Protein AF-A0A973HBS6-F1 (afdb_monomer)

Mean predicted aligned error: 11.99 Å

Radius of gyration: 22.11 Å; Cα contacts (8 Å, |Δi|>4): 54; chains: 1; bounding box: 28×55×65 Å

Solvent-accessible surface area (backbone atoms only — not comparable to full-atom values): 6531 Å² total; per-residue (Å²): 136,88,82,82,82,82,84,69,74,82,74,96,74,64,79,62,59,56,54,50,52,50,49,51,52,52,53,50,52,55,36,52,67,74,42,53,70,68,42,40,51,52,48,43,43,46,71,76,65,66,39,54,57,63,57,51,10,61,76,68,75,52,50,50,68,56,44,53,54,41,49,53,52,40,54,54,48,43,52,73,66,40,55,62,58,61,64,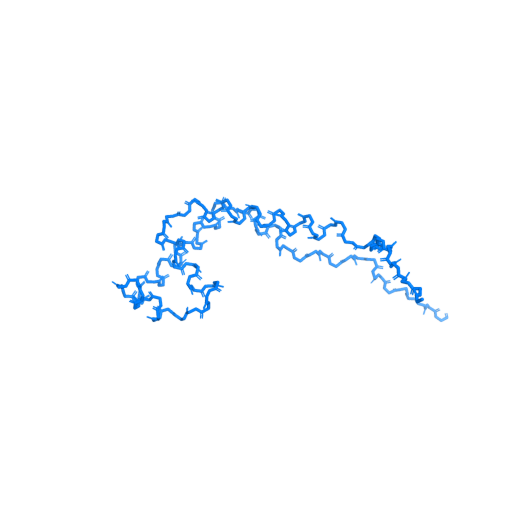73,66,48,75,76,71,74,71,82,78,76,64,80,80,79,80,75,132

Nearest PDB structures (foldseek):
  3hug-assembly6_A  TM=8.948E-01  e=6.875E-05  Mycobacterium tuberculosis H37Rv
  3hug-assembly4_M  TM=9.251E-01  e=1.714E-04  Mycobacterium tuberculosis H37Rv
  8z6g-assembly3_F  TM=7.702E-01  e=3.033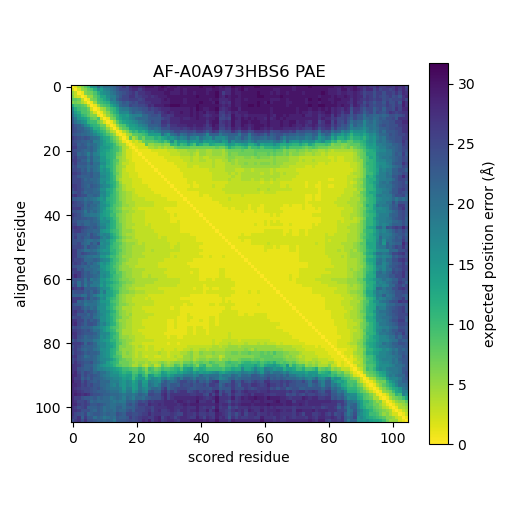E-04  Pseudomonas aeruginosa
  6in7-assembly1_B  TM=7.998E-01  e=8.971E-04  Pseudomonas aeruginosa PAO1
  8z6g-assembly1_B  TM=7.495E-01  e=8.473E-04  Pseudomonas aeruginosa

Structure (mmCIF, N/CA/C/O backbone):
data_AF-A0A973HBS6-F1
#
_entry.id   AF-A0A973HBS6-F1
#
loop_
_atom_site.group_PDB
_atom_site.id
_atom_site.type_symbol
_atom_site.label_atom_id
_atom_site.label_alt_id
_atom_site.label_comp_id
_atom_site.label_asym_id
_atom_site.label_entity_id
_atom_site.label_seq_id
_atom_site.pdbx_PDB_ins_code
_atom_site.Cartn_x
_atom_site.Cartn_y
_atom_site.Cartn_z
_atom_site.occupancy
_atom_site.B_iso_or_equiv
_atom_site.auth_seq_id
_atom_site.auth_comp_id
_atom_site.auth_asym_id
_atom_site.auth_atom_id
_atom_site.pdbx_PDB_model_num
ATOM 1 N N . ARG A 1 1 ? -10.192 -32.879 -44.224 1.00 55.62 1 ARG A N 1
ATOM 2 C CA . ARG A 1 1 ? -10.337 -31.588 -43.507 1.00 55.62 1 ARG A CA 1
ATOM 3 C C . ARG A 1 1 ? -8.916 -31.143 -43.174 1.00 55.62 1 ARG A C 1
ATOM 5 O O . ARG A 1 1 ? -8.254 -31.870 -42.454 1.00 55.62 1 ARG A O 1
ATOM 12 N N . ARG A 1 2 ? -8.388 -30.109 -43.840 1.00 49.38 2 ARG A N 1
ATOM 13 C CA . ARG A 1 2 ? -6.997 -29.646 -43.680 1.00 49.38 2 ARG A CA 1
ATOM 14 C C . ARG A 1 2 ? -6.949 -28.714 -42.472 1.00 49.38 2 ARG A C 1
ATOM 16 O O . ARG A 1 2 ? -7.610 -27.682 -42.493 1.00 49.38 2 ARG A O 1
ATOM 23 N N . GLU A 1 3 ? -6.223 -29.105 -41.439 1.00 49.22 3 GLU A N 1
ATOM 24 C CA . GLU A 1 3 ? -5.876 -28.227 -40.326 1.00 49.22 3 GLU A CA 1
ATOM 25 C C . GLU A 1 3 ? -4.740 -27.317 -40.800 1.00 49.22 3 GLU A C 1
ATOM 27 O O . GLU A 1 3 ? -3.694 -27.795 -41.239 1.00 49.22 3 GLU A O 1
ATOM 32 N N . LEU A 1 4 ? -4.970 -26.005 -40.793 1.00 50.56 4 LEU A N 1
ATOM 33 C CA . LEU A 1 4 ? -3.917 -25.016 -40.988 1.00 50.56 4 LEU A CA 1
ATOM 34 C C . LEU A 1 4 ? -3.366 -24.687 -39.601 1.00 50.56 4 LEU A C 1
ATOM 36 O O . LEU A 1 4 ? -3.945 -23.894 -38.865 1.00 50.56 4 LEU A O 1
ATOM 40 N N . SER A 1 5 ? -2.275 -25.355 -39.234 1.00 51.19 5 SER A N 1
ATOM 41 C CA . SER A 1 5 ? -1.442 -24.938 -38.110 1.00 51.19 5 SER A CA 1
ATOM 42 C C . SER A 1 5 ? -0.727 -23.653 -38.522 1.00 51.19 5 SER A C 1
ATOM 44 O O . SER A 1 5 ? 0.162 -23.680 -39.372 1.00 51.19 5 SER A O 1
ATOM 46 N N . VAL A 1 6 ? -1.157 -22.517 -37.974 1.00 54.06 6 VAL A N 1
ATOM 47 C CA . VAL A 1 6 ? -0.427 -21.253 -38.108 1.00 54.06 6 VAL A CA 1
ATOM 48 C C . VAL A 1 6 ? 0.638 -21.242 -37.017 1.00 54.06 6 VAL A C 1
ATOM 50 O O . VAL A 1 6 ? 0.406 -20.787 -35.902 1.00 54.06 6 VAL A O 1
ATOM 53 N N . ALA A 1 7 ? 1.796 -21.815 -37.332 1.00 60.34 7 ALA A N 1
ATOM 54 C CA . ALA A 1 7 ? 3.037 -21.553 -36.618 1.00 60.34 7 ALA A CA 1
ATOM 55 C C . ALA A 1 7 ? 3.718 -20.356 -37.288 1.00 60.34 7 ALA A C 1
ATOM 57 O O . ALA A 1 7 ? 4.742 -20.504 -37.948 1.00 60.34 7 ALA A O 1
ATOM 58 N N . GLU A 1 8 ? 3.108 -19.180 -37.167 1.00 49.47 8 GLU A N 1
ATOM 59 C CA . GLU A 1 8 ? 3.826 -17.934 -37.408 1.00 49.47 8 GLU A CA 1
ATOM 60 C C . GLU A 1 8 ? 4.273 -17.434 -36.031 1.00 49.47 8 GLU A C 1
ATOM 62 O O . GLU A 1 8 ? 3.423 -17.045 -35.220 1.00 49.47 8 GLU A O 1
ATOM 67 N N . PRO A 1 9 ? 5.569 -17.545 -35.680 1.00 58.47 9 PRO A N 1
ATOM 68 C CA . PRO A 1 9 ? 6.064 -16.861 -34.499 1.00 58.47 9 PRO A CA 1
ATOM 69 C C . PRO A 1 9 ? 5.811 -15.362 -34.712 1.00 58.47 9 PRO A C 1
ATOM 71 O O . PRO A 1 9 ? 5.997 -14.887 -35.834 1.00 58.47 9 PRO A O 1
ATOM 74 N N . PRO A 1 10 ? 5.345 -14.624 -33.689 1.00 61.91 10 PRO A N 1
ATOM 75 C CA . PRO A 1 10 ? 5.097 -13.198 -33.837 1.00 61.91 10 PRO A CA 1
ATOM 76 C C . PRO A 1 10 ? 6.370 -12.533 -34.363 1.00 61.91 10 PRO A C 1
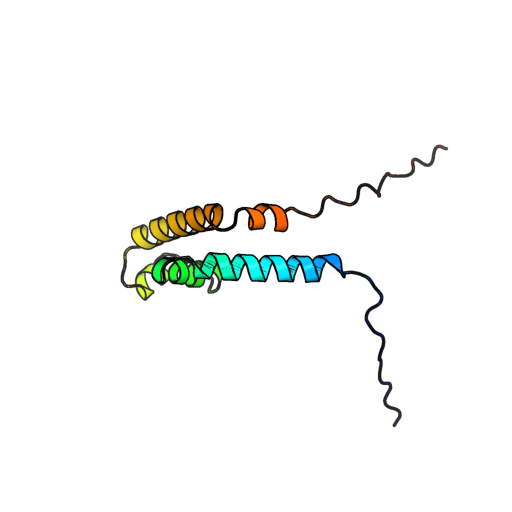ATOM 78 O O . PRO A 1 10 ? 7.422 -12.628 -33.732 1.00 61.91 10 PRO A O 1
ATOM 81 N N . GLU A 1 11 ? 6.270 -11.923 -35.545 1.00 51.12 11 GLU A N 1
ATOM 82 C CA . GLU A 1 11 ? 7.361 -11.171 -36.157 1.00 51.12 11 GLU A CA 1
ATOM 83 C C . GLU A 1 11 ? 7.869 -10.125 -35.160 1.00 51.12 11 GLU A C 1
ATOM 85 O O . GLU A 1 11 ? 7.069 -9.432 -34.524 1.00 51.12 11 GLU A O 1
ATOM 90 N N . ASP A 1 12 ? 9.194 -10.042 -35.024 1.00 53.75 12 ASP A N 1
ATOM 91 C CA . ASP A 1 12 ? 9.936 -9.248 -34.043 1.00 53.75 12 ASP A CA 1
ATOM 92 C C . ASP A 1 12 ? 9.482 -7.780 -33.956 1.00 53.75 12 ASP A C 1
ATOM 94 O O . ASP A 1 12 ? 10.074 -6.853 -34.512 1.00 53.75 12 ASP A O 1
ATOM 98 N N . ARG A 1 13 ? 8.451 -7.544 -33.152 1.00 51.19 13 ARG A N 1
ATOM 99 C CA . ARG A 1 13 ? 8.182 -6.281 -32.479 1.00 51.19 13 ARG A CA 1
ATOM 100 C C . A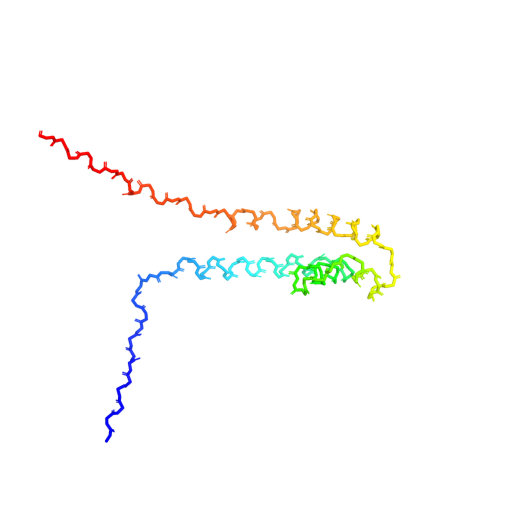RG A 1 13 ? 7.939 -6.651 -31.022 1.00 51.19 13 ARG A C 1
ATOM 102 O O . ARG A 1 13 ? 6.987 -7.376 -30.755 1.00 51.19 13 ARG A O 1
ATOM 109 N N . THR A 1 14 ? 8.749 -6.125 -30.093 1.00 50.19 14 THR A N 1
ATOM 110 C CA . THR A 1 14 ? 8.554 -6.152 -28.614 1.00 50.19 14 THR A CA 1
ATOM 111 C C . THR A 1 14 ? 9.442 -7.099 -27.770 1.00 50.19 14 THR A C 1
ATOM 113 O O . THR A 1 14 ? 8.998 -7.632 -26.760 1.00 50.19 14 THR A O 1
ATOM 116 N N . GLY A 1 15 ? 10.737 -7.258 -28.074 1.00 50.75 15 GLY A N 1
ATOM 117 C CA . GLY A 1 15 ? 11.682 -7.858 -27.105 1.00 50.75 15 GLY A CA 1
ATOM 118 C C . GLY A 1 15 ? 11.976 -6.967 -25.878 1.00 50.75 15 GLY A C 1
ATOM 119 O O . GLY A 1 15 ? 12.324 -7.461 -24.807 1.00 50.75 15 GLY A O 1
ATOM 120 N N . GLY A 1 16 ? 11.814 -5.644 -26.017 1.00 55.25 16 GLY A N 1
ATOM 121 C CA . GLY A 1 16 ? 12.099 -4.664 -24.961 1.00 55.25 16 GLY A CA 1
ATOM 122 C C . GLY A 1 16 ? 11.006 -4.543 -23.894 1.00 55.25 16 GLY A C 1
ATOM 123 O O . GLY A 1 16 ? 11.321 -4.570 -22.704 1.00 55.25 16 GLY A O 1
ATOM 124 N N . ASP A 1 17 ? 9.730 -4.447 -24.292 1.00 63.41 17 ASP A N 1
ATOM 125 C CA . ASP A 1 17 ? 8.665 -4.141 -23.323 1.00 63.41 17 ASP A CA 1
ATOM 126 C C . ASP A 1 17 ? 8.313 -5.335 -22.430 1.00 63.41 17 ASP A C 1
ATOM 128 O O . ASP A 1 17 ? 8.051 -5.132 -21.247 1.00 63.41 17 ASP A O 1
ATOM 132 N N . ASP A 1 18 ? 8.350 -6.580 -22.925 1.00 67.94 18 ASP A N 1
ATOM 133 C CA . ASP A 1 18 ? 8.053 -7.739 -22.064 1.00 67.94 18 ASP A CA 1
ATOM 134 C C . ASP A 1 18 ? 9.187 -8.013 -21.064 1.00 67.94 18 ASP A C 1
ATOM 136 O O . ASP A 1 18 ? 8.936 -8.284 -19.886 1.00 67.94 18 ASP A O 1
ATOM 140 N N . SER A 1 19 ? 10.445 -7.831 -21.485 1.00 75.50 19 SER A N 1
ATOM 141 C CA . SER A 1 19 ? 11.597 -7.905 -20.579 1.00 75.50 19 SER A CA 1
ATOM 142 C C . SER A 1 19 ? 11.534 -6.813 -19.507 1.00 75.50 19 SER A C 1
ATOM 144 O O . SER A 1 19 ? 11.722 -7.100 -18.324 1.00 75.50 19 SER A O 1
ATOM 146 N N . SER A 1 20 ? 11.206 -5.575 -19.892 1.00 79.75 20 SER A N 1
ATOM 147 C CA . SER A 1 20 ? 11.035 -4.465 -18.948 1.00 79.75 20 SER A CA 1
ATOM 148 C C . SER A 1 20 ? 9.860 -4.706 -17.993 1.00 79.75 20 SER A C 1
ATOM 150 O O . SER A 1 20 ? 9.988 -4.535 -16.779 1.00 79.75 20 SER A O 1
ATOM 152 N N . ALA A 1 21 ? 8.728 -5.208 -18.493 1.00 81.56 21 ALA A N 1
ATOM 153 C CA . ALA A 1 21 ? 7.580 -5.550 -17.663 1.00 81.56 21 ALA A CA 1
ATOM 154 C C . ALA A 1 21 ? 7.891 -6.698 -16.685 1.00 81.56 21 ALA A C 1
ATOM 156 O O . ALA A 1 21 ? 7.433 -6.681 -15.537 1.00 81.56 21 ALA A O 1
ATOM 157 N N . ALA A 1 22 ? 8.674 -7.696 -17.101 1.00 86.94 22 ALA A N 1
ATOM 158 C CA . ALA A 1 22 ? 9.140 -8.770 -16.229 1.00 86.94 22 ALA A CA 1
ATOM 159 C C . ALA A 1 22 ? 10.072 -8.250 -15.124 1.00 86.94 22 ALA A C 1
ATOM 161 O O . ALA A 1 22 ? 9.905 -8.631 -13.961 1.00 86.94 22 ALA A O 1
ATOM 162 N N . GLU A 1 23 ? 10.986 -7.340 -15.461 1.00 88.06 23 GLU A N 1
ATOM 163 C CA . GLU A 1 23 ? 11.879 -6.677 -14.510 1.00 88.06 23 GLU A CA 1
ATOM 164 C C . GLU A 1 23 ? 11.091 -5.860 -13.476 1.00 88.06 23 GLU A C 1
ATOM 166 O O . GLU A 1 23 ? 11.262 -6.060 -12.270 1.00 88.06 23 GLU A O 1
ATOM 171 N N . VAL A 1 24 ? 10.129 -5.041 -13.921 1.00 89.06 24 VAL A N 1
ATOM 172 C CA . VAL A 1 24 ? 9.219 -4.292 -13.036 1.00 89.06 24 VAL A CA 1
ATOM 173 C C . VAL A 1 24 ? 8.492 -5.231 -12.073 1.00 89.06 24 VAL A C 1
ATOM 175 O O . VAL A 1 24 ? 8.446 -4.973 -10.867 1.00 89.06 24 VAL A O 1
ATOM 178 N N . ARG A 1 25 ? 7.939 -6.348 -12.570 1.00 90.06 25 ARG A N 1
ATOM 179 C CA . ARG A 1 25 ? 7.242 -7.336 -11.728 1.00 90.06 25 ARG A CA 1
ATOM 180 C C . ARG A 1 25 ? 8.171 -7.953 -10.684 1.00 90.06 25 ARG A C 1
ATOM 182 O O . ARG A 1 25 ? 7.748 -8.133 -9.539 1.00 90.06 25 ARG A O 1
ATOM 189 N N . LEU A 1 26 ? 9.406 -8.289 -11.057 1.00 92.38 26 LEU A N 1
ATOM 190 C CA . LEU A 1 26 ? 10.388 -8.890 -10.154 1.00 92.38 26 LEU A CA 1
ATOM 191 C C . LEU A 1 26 ? 10.772 -7.921 -9.031 1.00 92.38 26 LEU A C 1
ATOM 193 O O . LEU A 1 26 ? 10.674 -8.274 -7.852 1.00 92.38 26 LEU A O 1
ATOM 197 N N . VAL A 1 27 ? 11.122 -6.685 -9.391 1.00 93.06 27 VAL A N 1
ATOM 198 C CA . VAL A 1 27 ? 11.465 -5.625 -8.439 1.00 93.06 27 VAL A CA 1
ATOM 199 C C . VAL A 1 27 ? 10.291 -5.334 -7.502 1.00 93.06 27 VAL A C 1
ATOM 201 O O . VAL A 1 27 ? 10.453 -5.331 -6.280 1.00 93.06 27 VAL A O 1
ATOM 204 N N . MET A 1 28 ? 9.084 -5.154 -8.047 1.00 92.19 28 MET A N 1
ATOM 205 C CA . MET A 1 28 ? 7.886 -4.856 -7.258 1.00 92.19 28 MET A CA 1
ATOM 206 C C . MET A 1 28 ? 7.578 -5.971 -6.250 1.00 92.19 28 MET A C 1
ATOM 208 O O . MET A 1 28 ? 7.307 -5.693 -5.078 1.00 92.19 28 MET A O 1
ATOM 212 N N . ARG A 1 29 ? 7.672 -7.244 -6.663 1.00 93.69 29 ARG A N 1
ATOM 213 C CA . ARG A 1 29 ? 7.498 -8.393 -5.756 1.00 93.69 29 ARG A CA 1
ATOM 214 C C . ARG A 1 29 ? 8.545 -8.398 -4.642 1.00 93.69 29 ARG A C 1
ATOM 216 O O . ARG A 1 29 ? 8.179 -8.580 -3.479 1.00 93.69 29 ARG A O 1
ATOM 223 N N . GLY A 1 30 ? 9.813 -8.145 -4.969 1.00 95.38 30 GLY A N 1
ATOM 224 C CA . GLY A 1 30 ? 10.892 -8.032 -3.984 1.00 95.38 30 GLY A CA 1
ATOM 225 C C . GLY A 1 30 ? 10.660 -6.900 -2.976 1.00 95.38 30 GLY A C 1
ATOM 226 O O . GLY A 1 30 ? 10.806 -7.093 -1.767 1.00 95.38 30 GLY A O 1
ATOM 227 N N . ALA A 1 31 ? 10.216 -5.733 -3.445 1.00 95.50 31 ALA A N 1
ATOM 228 C CA . ALA A 1 31 ? 9.914 -4.582 -2.598 1.00 95.50 31 ALA A CA 1
ATOM 229 C C . ALA A 1 31 ? 8.730 -4.849 -1.652 1.00 95.50 31 ALA A C 1
ATOM 231 O O . ALA A 1 31 ? 8.822 -4.604 -0.445 1.00 95.50 31 ALA A O 1
ATOM 232 N N . LEU A 1 32 ? 7.634 -5.416 -2.171 1.00 95.38 32 LEU A N 1
ATOM 233 C CA . LEU A 1 32 ? 6.461 -5.790 -1.376 1.00 95.38 32 LEU A CA 1
ATOM 234 C C . LEU A 1 32 ? 6.794 -6.852 -0.319 1.00 95.38 32 LEU A C 1
ATOM 236 O O . LEU A 1 32 ? 6.258 -6.799 0.794 1.00 95.38 32 LEU A O 1
ATOM 240 N N . ALA A 1 33 ? 7.689 -7.799 -0.620 1.00 95.88 33 ALA A N 1
ATOM 241 C CA . ALA A 1 33 ? 8.131 -8.823 0.329 1.00 95.88 33 ALA A CA 1
ATOM 242 C C . ALA A 1 33 ? 8.837 -8.228 1.564 1.00 95.88 33 ALA A C 1
ATOM 244 O O . ALA A 1 33 ? 8.739 -8.786 2.655 1.00 95.88 33 ALA A O 1
ATOM 245 N N . ARG A 1 34 ? 9.466 -7.054 1.426 1.00 96.75 34 ARG A N 1
ATOM 246 C CA . ARG A 1 34 ? 10.184 -6.341 2.501 1.00 96.75 34 ARG A CA 1
ATOM 247 C C . ARG A 1 34 ? 9.291 -5.440 3.366 1.00 96.75 34 ARG A C 1
ATOM 249 O O . ARG A 1 34 ? 9.758 -4.890 4.369 1.00 96.75 34 ARG A O 1
ATOM 256 N N . LEU A 1 35 ? 8.023 -5.257 2.995 1.00 97.31 35 LEU A N 1
ATOM 257 C CA . LEU A 1 35 ? 7.028 -4.613 3.853 1.00 97.31 35 LEU A CA 1
ATOM 258 C C . LEU A 1 35 ? 6.569 -5.558 4.966 1.00 97.31 35 LEU A C 1
ATOM 260 O O . LEU A 1 35 ? 6.579 -6.780 4.806 1.00 97.31 35 LEU A O 1
ATOM 264 N N . THR A 1 36 ? 6.098 -4.996 6.080 1.00 97.56 36 THR A N 1
ATOM 265 C CA . THR A 1 36 ? 5.418 -5.813 7.095 1.00 97.56 36 THR A CA 1
ATOM 266 C C . THR A 1 36 ? 4.115 -6.381 6.528 1.00 97.56 36 THR A C 1
ATOM 268 O O . THR A 1 36 ? 3.529 -5.807 5.606 1.00 97.56 36 THR A O 1
ATOM 271 N N . ALA A 1 37 ? 3.619 -7.484 7.101 1.00 96.81 37 ALA A N 1
ATOM 272 C CA . ALA A 1 37 ? 2.367 -8.100 6.656 1.00 96.81 37 ALA A CA 1
ATOM 273 C C . ALA A 1 37 ? 1.218 -7.078 6.609 1.00 96.81 37 ALA A C 1
ATOM 275 O O . ALA A 1 37 ? 0.571 -6.930 5.580 1.00 96.81 37 ALA A O 1
ATOM 276 N N . ARG A 1 38 ? 1.051 -6.273 7.669 1.00 96.44 38 ARG A N 1
ATOM 277 C CA . ARG A 1 38 ? 0.007 -5.238 7.728 1.00 96.44 38 ARG A CA 1
ATOM 278 C C . ARG A 1 38 ? 0.160 -4.160 6.651 1.00 96.44 38 ARG A C 1
ATOM 280 O O . ARG A 1 38 ? -0.840 -3.749 6.073 1.00 96.44 38 ARG A O 1
ATOM 287 N N . GLN A 1 39 ? 1.381 -3.702 6.376 1.00 97.94 39 GLN A N 1
ATOM 288 C CA . GLN A 1 39 ? 1.635 -2.722 5.312 1.00 97.94 39 GLN A CA 1
ATOM 289 C C . GLN A 1 39 ? 1.246 -3.285 3.942 1.00 97.94 39 GLN A C 1
ATOM 291 O O . GLN A 1 39 ? 0.530 -2.633 3.185 1.00 97.94 39 GLN A O 1
ATOM 296 N N . ARG A 1 40 ? 1.662 -4.523 3.653 1.00 97.88 40 ARG A N 1
ATOM 297 C CA . ARG A 1 40 ? 1.331 -5.206 2.401 1.00 97.88 40 ARG A CA 1
ATOM 298 C C . ARG A 1 40 ? -0.171 -5.430 2.257 1.00 97.88 40 ARG A C 1
ATOM 300 O O . ARG A 1 40 ? -0.716 -5.098 1.214 1.00 97.88 40 ARG A O 1
ATOM 307 N N . THR A 1 41 ? -0.845 -5.928 3.295 1.00 98.12 41 THR A N 1
ATOM 308 C CA . THR A 1 41 ? -2.295 -6.169 3.273 1.00 98.12 41 THR A CA 1
ATOM 309 C C . THR A 1 41 ? -3.074 -4.893 2.967 1.00 98.12 41 THR A C 1
ATOM 311 O O . THR A 1 41 ? -3.963 -4.923 2.125 1.00 98.12 41 THR A O 1
ATOM 314 N N . VAL A 1 42 ? -2.719 -3.759 3.585 1.00 98.38 42 VAL A N 1
ATOM 315 C CA . VAL A 1 42 ? -3.374 -2.472 3.291 1.00 98.38 42 VAL A CA 1
ATOM 316 C C . VAL A 1 42 ? -3.213 -2.085 1.819 1.00 98.38 42 VAL A C 1
ATOM 318 O O . VAL A 1 42 ? -4.179 -1.631 1.211 1.00 98.38 42 VAL A O 1
ATOM 321 N N . LEU A 1 43 ? -2.027 -2.277 1.233 1.00 97.81 43 LEU A N 1
ATOM 322 C CA . LEU A 1 43 ? -1.798 -1.970 -0.181 1.00 97.81 43 LEU A CA 1
ATOM 323 C C . LEU A 1 43 ? -2.556 -2.916 -1.119 1.00 97.81 43 LEU A C 1
ATOM 325 O O . LEU A 1 43 ? -3.141 -2.444 -2.087 1.00 97.81 43 LEU A O 1
ATOM 329 N N . VAL A 1 44 ? -2.579 -4.219 -0.825 1.00 96.94 44 VAL A N 1
ATOM 330 C CA . VAL A 1 44 ? -3.333 -5.204 -1.618 1.00 96.94 44 VAL A CA 1
ATOM 331 C C . VAL A 1 44 ? -4.813 -4.838 -1.631 1.00 96.94 44 VAL A C 1
ATOM 333 O O . VAL A 1 44 ? -5.382 -4.618 -2.693 1.00 96.94 44 VAL A O 1
ATOM 336 N N . LEU A 1 45 ? -5.414 -4.647 -0.457 1.00 98.25 45 LEU A N 1
ATOM 337 C CA . LEU A 1 45 ? -6.833 -4.317 -0.373 1.00 98.25 45 LEU A CA 1
ATOM 338 C C . LEU A 1 45 ? -7.167 -2.974 -1.047 1.00 98.25 45 LEU A C 1
ATOM 340 O O . LEU A 1 45 ? -8.215 -2.854 -1.667 1.00 98.25 45 LEU A O 1
ATOM 344 N N . ARG A 1 46 ? -6.292 -1.959 -0.950 1.00 97.75 46 ARG A N 1
ATOM 345 C CA . ARG A 1 46 ? -6.548 -0.634 -1.547 1.00 97.75 46 ARG A CA 1
ATOM 346 C C . ARG A 1 46 ? -6.359 -0.571 -3.062 1.00 97.75 46 ARG A C 1
ATOM 348 O O . ARG A 1 46 ? -7.054 0.228 -3.677 1.00 97.75 46 ARG A O 1
ATOM 355 N N . TYR A 1 47 ? -5.385 -1.296 -3.615 1.00 95.62 47 TYR A N 1
ATOM 356 C CA . TYR A 1 47 ? -4.923 -1.098 -4.998 1.00 95.62 47 TYR A CA 1
ATOM 357 C C . TYR A 1 47 ? -5.036 -2.334 -5.893 1.00 95.62 47 TYR A C 1
ATOM 359 O O . TYR A 1 47 ? -5.011 -2.182 -7.105 1.00 95.62 47 TYR A O 1
ATOM 367 N N . PHE A 1 48 ? -5.092 -3.542 -5.328 1.00 94.00 48 PHE A N 1
ATOM 368 C CA . PHE A 1 48 ? -5.308 -4.770 -6.106 1.00 94.00 48 PHE A CA 1
ATOM 369 C C . PHE A 1 48 ? -6.778 -5.189 -6.079 1.00 94.00 48 PHE A C 1
ATOM 371 O O . PHE A 1 48 ? -7.281 -5.692 -7.072 1.00 94.00 48 PHE A O 1
ATOM 378 N N . GLU A 1 49 ? -7.452 -4.957 -4.952 1.00 97.31 49 GLU A N 1
ATOM 379 C CA . GLU A 1 49 ? -8.877 -5.266 -4.767 1.00 97.31 49 GLU A CA 1
ATOM 380 C C . GLU A 1 49 ? -9.779 -4.024 -4.899 1.00 97.31 49 GLU A C 1
ATOM 382 O O . GLU A 1 49 ? -10.982 -4.107 -4.668 1.00 97.31 49 GLU A O 1
ATOM 387 N N . ASP A 1 50 ? -9.196 -2.853 -5.185 1.00 97.94 50 ASP A N 1
ATOM 388 C CA . ASP A 1 50 ? -9.888 -1.563 -5.345 1.00 97.94 50 ASP A CA 1
ATOM 389 C C . ASP A 1 50 ? -10.855 -1.175 -4.202 1.00 97.94 50 ASP A C 1
ATOM 391 O O . ASP A 1 50 ? -11.769 -0.363 -4.372 1.00 97.94 50 ASP A O 1
ATOM 395 N N . LEU A 1 51 ? -10.640 -1.692 -2.987 1.00 98.62 51 LEU A N 1
ATOM 396 C CA . LEU A 1 51 ? -11.531 -1.428 -1.855 1.00 98.62 51 LEU A CA 1
ATOM 397 C C . LEU A 1 51 ? -11.300 -0.029 -1.283 1.00 98.62 51 LEU A C 1
ATOM 399 O O . LEU A 1 51 ? -10.147 0.340 -1.040 1.00 98.62 51 LEU A O 1
ATOM 403 N N . PRO A 1 52 ? -12.347 0.751 -0.960 1.00 98.31 52 PRO A N 1
ATOM 404 C CA . PRO A 1 52 ? -12.193 2.062 -0.339 1.00 98.31 52 PRO A CA 1
ATOM 405 C C . PRO A 1 52 ? -11.645 1.952 1.092 1.00 98.31 52 PRO A C 1
ATOM 407 O O . PRO A 1 52 ? -11.767 0.932 1.768 1.00 98.31 52 PRO A O 1
ATOM 410 N N . GLU A 1 53 ? -11.058 3.037 1.606 1.00 98.44 53 GLU A N 1
ATOM 411 C CA . GLU A 1 53 ? -10.387 3.039 2.919 1.00 98.44 53 GLU A CA 1
ATOM 412 C C . GLU A 1 53 ? -11.292 2.606 4.082 1.00 98.44 53 GLU A C 1
ATOM 414 O O . GLU A 1 53 ? -10.809 1.988 5.029 1.00 98.44 53 GLU A O 1
ATOM 419 N N . ALA A 1 54 ? -12.589 2.921 4.006 1.00 98.62 54 ALA A N 1
ATOM 420 C CA . ALA A 1 54 ? -13.581 2.529 5.003 1.00 98.62 54 ALA A CA 1
ATOM 421 C C . ALA A 1 54 ? -13.784 1.007 5.058 1.00 98.62 54 ALA A C 1
ATOM 423 O O . ALA A 1 54 ? -13.837 0.434 6.147 1.00 98.62 54 ALA A O 1
ATOM 424 N N . ASP A 1 55 ? -13.815 0.339 3.905 1.00 98.75 55 ASP A N 1
ATOM 425 C CA . ASP A 1 55 ? -13.936 -1.117 3.844 1.00 98.75 55 ASP A CA 1
ATOM 426 C C . ASP A 1 55 ? -12.663 -1.807 4.311 1.00 98.75 55 ASP A C 1
ATOM 428 O O . ASP A 1 55 ? -12.726 -2.760 5.086 1.00 98.75 55 ASP A O 1
ATOM 432 N N . VAL A 1 56 ? -11.498 -1.274 3.937 1.00 98.75 56 VAL A N 1
ATOM 433 C CA . VAL A 1 56 ? -10.214 -1.770 4.447 1.00 98.75 56 VAL A CA 1
ATOM 434 C C . VAL A 1 56 ? -10.141 -1.635 5.970 1.00 98.75 56 VAL A C 1
ATOM 436 O O . VAL A 1 56 ? -9.716 -2.565 6.654 1.00 98.75 56 VAL A O 1
ATOM 439 N N . ALA A 1 57 ? -10.587 -0.504 6.520 1.00 98.62 57 ALA A N 1
ATOM 440 C CA . ALA A 1 57 ? -10.628 -0.268 7.962 1.00 98.62 57 ALA A CA 1
ATOM 441 C C . ALA A 1 57 ? -11.532 -1.285 8.679 1.00 98.62 57 ALA A C 1
ATOM 443 O O . ALA A 1 57 ? -11.124 -1.868 9.685 1.00 98.62 57 ALA A O 1
ATOM 444 N N . ARG A 1 58 ? -12.715 -1.555 8.114 1.00 98.62 58 ARG A N 1
ATOM 445 C CA . ARG A 1 58 ? -13.662 -2.564 8.607 1.00 98.62 58 ARG A CA 1
ATOM 446 C C . ARG A 1 58 ? -13.071 -3.976 8.566 1.00 98.62 58 ARG A C 1
ATOM 448 O O . ARG A 1 58 ? -13.139 -4.675 9.571 1.00 98.62 58 ARG A O 1
ATOM 455 N N . ILE A 1 59 ? -12.458 -4.379 7.451 1.00 98.50 59 ILE A N 1
ATOM 456 C CA . ILE A 1 59 ? -11.827 -5.704 7.285 1.00 98.50 59 ILE A CA 1
ATOM 457 C C . ILE A 1 59 ? -10.685 -5.904 8.290 1.00 98.50 59 ILE A C 1
ATOM 459 O O . ILE A 1 59 ? -10.526 -6.987 8.846 1.00 98.50 59 ILE A O 1
ATOM 463 N N . LEU A 1 60 ? -9.890 -4.861 8.539 1.00 98.00 60 LEU A N 1
ATOM 464 C CA . LEU A 1 60 ? -8.714 -4.930 9.412 1.00 98.00 60 LEU A CA 1
ATOM 465 C C . LEU A 1 60 ? -8.999 -4.592 10.882 1.00 98.00 60 LEU A C 1
ATOM 467 O O . LEU A 1 60 ? -8.054 -4.576 11.680 1.00 98.00 60 LEU A O 1
ATOM 471 N N . GLY A 1 61 ? -10.252 -4.283 11.232 1.00 98.31 61 GLY A N 1
ATOM 472 C CA . GLY A 1 61 ? -10.661 -3.910 12.586 1.00 98.31 61 GLY A CA 1
ATOM 473 C C . GLY A 1 61 ? -9.923 -2.680 13.124 1.00 98.31 61 GLY A C 1
ATOM 474 O O . GLY A 1 61 ? -9.464 -2.682 14.265 1.00 98.31 61 GLY A O 1
ATOM 475 N N . CYS A 1 62 ? -9.721 -1.648 12.301 1.00 98.44 62 CYS A N 1
ATOM 476 C CA . CYS A 1 62 ? -9.010 -0.428 12.694 1.00 98.44 62 CYS A CA 1
ATOM 477 C C . CYS A 1 62 ? -9.714 0.845 12.202 1.00 98.44 62 CYS A C 1
ATOM 479 O O . CYS A 1 62 ? -10.753 0.785 11.555 1.00 98.44 62 CYS A O 1
ATOM 481 N N . SER A 1 63 ? -9.166 2.021 12.526 1.00 98.69 63 SER A N 1
ATOM 482 C CA . SER A 1 63 ? -9.722 3.294 12.051 1.00 98.69 63 SER A CA 1
ATOM 483 C C . SER A 1 63 ? -9.313 3.602 10.605 1.00 98.69 63 SER A C 1
ATOM 485 O O . SER A 1 63 ? -8.221 3.235 10.161 1.00 98.69 63 SER A O 1
ATOM 487 N N . VAL A 1 64 ? -10.123 4.392 9.892 1.00 98.62 64 VAL A N 1
ATOM 488 C CA . VAL A 1 64 ? -9.764 4.932 8.563 1.00 98.62 64 VAL A CA 1
ATOM 489 C C . VAL A 1 64 ? -8.456 5.737 8.618 1.00 98.62 64 VAL A C 1
ATOM 491 O O . VAL A 1 64 ? -7.620 5.634 7.722 1.00 98.62 64 VAL A O 1
ATOM 494 N N . GLY A 1 65 ? -8.210 6.476 9.707 1.00 98.62 65 GLY A N 1
ATOM 495 C CA . GLY A 1 65 ? -6.941 7.183 9.922 1.00 98.62 65 GLY A CA 1
ATOM 496 C C . GLY A 1 65 ? -5.733 6.238 10.028 1.00 98.62 65 GLY A C 1
ATOM 497 O O . GLY A 1 65 ? -4.649 6.526 9.507 1.00 98.62 65 GLY A O 1
ATOM 498 N N . THR A 1 66 ? -5.912 5.062 10.638 1.00 98.44 66 THR A N 1
ATOM 499 C CA . THR A 1 66 ? -4.895 4.001 10.666 1.00 98.44 66 THR A CA 1
ATOM 500 C C . THR A 1 66 ? -4.616 3.464 9.264 1.00 98.44 66 THR A C 1
ATOM 502 O O . THR A 1 66 ? -3.445 3.280 8.927 1.00 98.44 66 THR A O 1
ATOM 505 N N . VAL A 1 67 ? -5.647 3.262 8.435 1.00 98.62 67 VAL A N 1
ATOM 506 C CA . VAL A 1 67 ? -5.480 2.857 7.028 1.00 98.62 67 VAL A CA 1
ATOM 507 C C . VAL A 1 67 ? -4.697 3.918 6.261 1.00 98.62 67 VAL A C 1
ATOM 509 O O . VAL A 1 67 ? -3.629 3.603 5.747 1.00 98.62 67 VAL A O 1
ATOM 512 N N . ARG A 1 68 ? -5.131 5.186 6.275 1.00 98.50 68 ARG A N 1
ATOM 513 C CA . ARG A 1 68 ? -4.442 6.306 5.598 1.00 98.50 68 ARG A CA 1
ATOM 514 C C . ARG A 1 68 ? -2.972 6.412 5.976 1.00 98.50 68 ARG A C 1
ATOM 516 O O . ARG A 1 68 ? -2.094 6.433 5.114 1.00 98.50 68 ARG A O 1
ATOM 523 N N . SER A 1 69 ? -2.694 6.446 7.277 1.00 98.62 69 SER A N 1
ATOM 524 C CA . SER A 1 69 ? -1.323 6.588 7.771 1.00 98.62 69 SER A CA 1
ATOM 525 C C . SER A 1 69 ? -0.465 5.362 7.445 1.00 98.62 69 SER A C 1
ATOM 527 O O . SER A 1 69 ? 0.724 5.502 7.155 1.00 98.62 69 SER A O 1
ATOM 529 N N . THR A 1 70 ? -1.051 4.160 7.437 1.00 98.38 70 THR A N 1
ATOM 530 C CA . THR A 1 70 ? -0.353 2.937 7.021 1.00 98.38 70 THR A CA 1
ATOM 531 C C . THR A 1 70 ? -0.090 2.941 5.521 1.00 98.38 70 THR A C 1
ATOM 533 O O . THR A 1 70 ? 1.041 2.662 5.137 1.00 98.38 70 THR A O 1
ATOM 536 N N . THR A 1 71 ? -1.053 3.327 4.682 1.00 98.44 71 THR A N 1
ATOM 537 C CA . THR A 1 71 ? -0.867 3.497 3.232 1.00 98.44 71 THR A CA 1
ATOM 538 C C . THR A 1 71 ? 0.267 4.474 2.946 1.00 98.44 71 THR A C 1
ATOM 540 O O . THR A 1 71 ? 1.212 4.120 2.244 1.00 98.44 71 THR A O 1
ATOM 543 N N . HIS A 1 72 ? 0.236 5.664 3.554 1.00 98.31 72 HIS A N 1
ATOM 544 C CA . HIS A 1 72 ? 1.271 6.680 3.363 1.00 98.31 72 HIS A CA 1
ATOM 545 C C . HIS A 1 72 ? 2.664 6.152 3.732 1.00 98.31 72 HIS A C 1
ATOM 547 O O . HIS A 1 72 ? 3.591 6.218 2.924 1.00 98.31 72 HIS A O 1
ATOM 553 N N . ARG A 1 73 ? 2.811 5.561 4.928 1.00 98.12 73 ARG A N 1
ATOM 554 C CA . ARG A 1 73 ? 4.087 4.972 5.371 1.00 98.12 73 ARG A CA 1
ATOM 555 C C . ARG A 1 73 ? 4.545 3.816 4.480 1.00 98.12 73 ARG A C 1
ATOM 557 O O . ARG A 1 73 ? 5.740 3.687 4.237 1.00 98.12 73 ARG A O 1
ATOM 564 N N . SER A 1 74 ? 3.621 2.990 3.992 1.00 97.75 74 SER A N 1
ATOM 565 C CA . SER A 1 74 ? 3.934 1.850 3.119 1.00 97.75 74 SER A CA 1
ATOM 566 C C . SER A 1 74 ? 4.448 2.323 1.762 1.00 97.75 74 SER A C 1
ATOM 568 O O . SER A 1 74 ? 5.492 1.858 1.319 1.00 97.75 74 SER A O 1
ATOM 570 N N . LEU A 1 75 ? 3.782 3.304 1.143 1.00 96.31 75 LEU A N 1
ATOM 571 C CA . LEU A 1 75 ? 4.226 3.901 -0.120 1.00 96.31 75 LEU A CA 1
ATOM 572 C C . LEU A 1 75 ? 5.565 4.630 0.030 1.00 96.31 75 LEU A C 1
ATOM 574 O O . LEU A 1 75 ? 6.435 4.489 -0.824 1.00 96.31 75 LEU A O 1
ATOM 578 N N . ALA A 1 76 ? 5.761 5.386 1.115 1.00 96.69 76 ALA A N 1
ATOM 579 C CA . ALA A 1 76 ? 7.050 6.012 1.409 1.00 96.69 76 ALA A CA 1
ATOM 580 C C . ALA A 1 76 ? 8.162 4.961 1.531 1.00 96.69 76 ALA A C 1
ATOM 582 O O . ALA A 1 76 ? 9.221 5.109 0.929 1.00 96.69 76 ALA A O 1
ATOM 583 N N . ARG A 1 77 ? 7.892 3.855 2.235 1.00 96.31 77 ARG A N 1
ATOM 584 C CA . ARG A 1 77 ? 8.852 2.762 2.377 1.00 96.31 77 ARG A CA 1
ATOM 585 C C . ARG A 1 77 ? 9.142 2.070 1.048 1.00 96.31 77 ARG A C 1
ATOM 587 O O . ARG A 1 77 ? 10.304 1.802 0.782 1.00 96.31 77 ARG A O 1
ATOM 594 N N . LEU A 1 78 ? 8.145 1.835 0.193 1.00 95.81 78 LEU A N 1
ATOM 595 C CA . LEU A 1 78 ? 8.378 1.274 -1.144 1.00 95.81 78 LEU A CA 1
ATOM 596 C C . LEU A 1 78 ? 9.298 2.158 -1.992 1.00 95.81 78 LEU A C 1
ATOM 598 O O . LEU A 1 78 ? 10.224 1.633 -2.598 1.00 95.81 78 LEU A O 1
ATOM 602 N N . ARG A 1 79 ? 9.116 3.487 -1.959 1.00 94.62 79 ARG A N 1
ATOM 603 C CA . ARG A 1 79 ? 10.006 4.430 -2.665 1.00 94.62 79 ARG A CA 1
ATOM 604 C C . ARG A 1 79 ? 11.461 4.337 -2.200 1.00 94.62 79 ARG A C 1
ATOM 606 O O . ARG A 1 79 ? 12.363 4.520 -3.004 1.00 94.62 79 ARG A O 1
ATOM 613 N N . THR A 1 80 ? 11.696 4.046 -0.920 1.00 95.69 80 THR A N 1
ATOM 614 C CA . THR A 1 80 ? 13.049 3.819 -0.385 1.00 95.69 80 THR A CA 1
ATOM 615 C C . THR A 1 80 ? 13.592 2.431 -0.727 1.00 95.69 80 THR A C 1
ATOM 617 O O . THR A 1 80 ? 14.795 2.270 -0.896 1.00 95.69 80 THR A O 1
ATOM 620 N N . LEU A 1 81 ? 12.728 1.414 -0.776 1.00 94.88 81 LEU A N 1
ATOM 621 C CA . LEU A 1 81 ? 13.134 0.020 -0.963 1.00 94.88 81 LEU A CA 1
ATOM 622 C C . LEU A 1 81 ? 13.417 -0.354 -2.419 1.00 94.88 81 LEU A C 1
ATOM 624 O O . LEU A 1 81 ? 14.187 -1.288 -2.625 1.00 94.88 81 LEU A O 1
ATOM 628 N N . ALA A 1 82 ? 12.772 0.324 -3.368 1.00 93.50 82 ALA A N 1
ATOM 629 C CA . ALA A 1 82 ? 12.906 0.080 -4.801 1.00 93.50 82 ALA A CA 1
ATOM 630 C C . ALA A 1 82 ? 12.852 1.401 -5.596 1.00 93.50 82 ALA A C 1
ATOM 632 O O . ALA A 1 82 ? 11.865 1.670 -6.292 1.00 93.50 82 ALA A O 1
ATOM 633 N N . PRO A 1 83 ? 13.871 2.272 -5.467 1.00 91.56 83 PRO A N 1
ATOM 634 C CA . PRO A 1 83 ? 13.970 3.503 -6.255 1.00 91.56 83 PRO A CA 1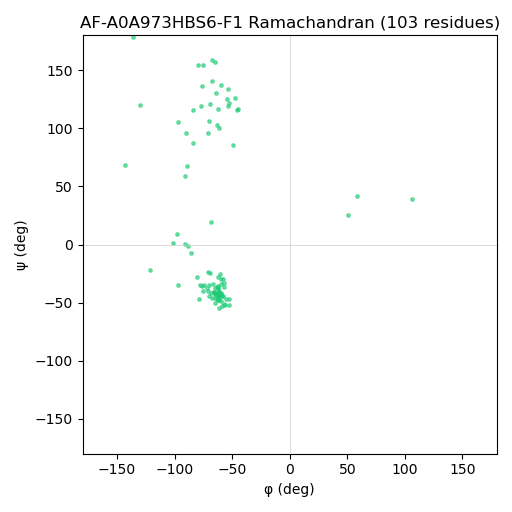
ATOM 635 C C . PRO A 1 83 ? 13.983 3.242 -7.771 1.00 91.56 83 PRO A C 1
ATOM 637 O O . PRO A 1 83 ? 13.471 4.053 -8.541 1.00 91.56 83 PRO A O 1
ATOM 640 N N . GLU A 1 84 ? 14.502 2.094 -8.204 1.00 87.69 84 GLU A N 1
ATOM 641 C CA . GLU A 1 84 ? 14.562 1.657 -9.598 1.00 87.69 84 GLU A CA 1
ATOM 642 C C . GLU A 1 84 ? 13.177 1.512 -10.253 1.00 87.69 84 GLU A C 1
ATOM 644 O O . GLU A 1 84 ? 13.058 1.732 -11.456 1.00 87.69 84 GLU A O 1
ATOM 649 N N . LEU A 1 85 ? 12.101 1.273 -9.485 1.00 85.19 85 LEU A N 1
ATOM 650 C CA . LEU A 1 85 ? 10.734 1.262 -10.031 1.00 85.19 85 LEU A CA 1
ATOM 651 C C . LEU A 1 85 ? 10.345 2.603 -10.665 1.00 85.19 85 LEU A C 1
ATOM 653 O O . LEU A 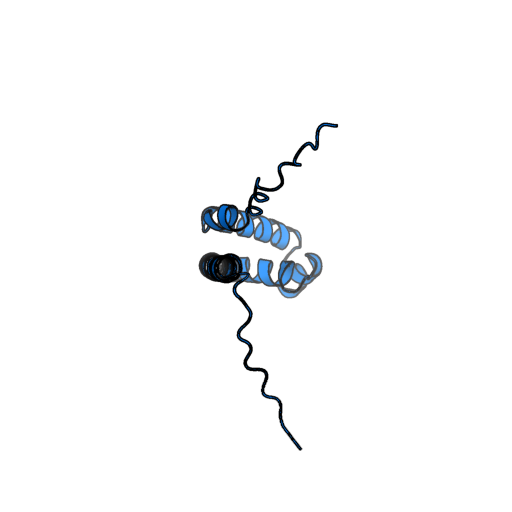1 85 ? 9.545 2.628 -11.596 1.00 85.19 85 LEU A O 1
ATOM 657 N N . ALA A 1 86 ? 10.903 3.717 -10.183 1.00 84.50 86 ALA A N 1
AT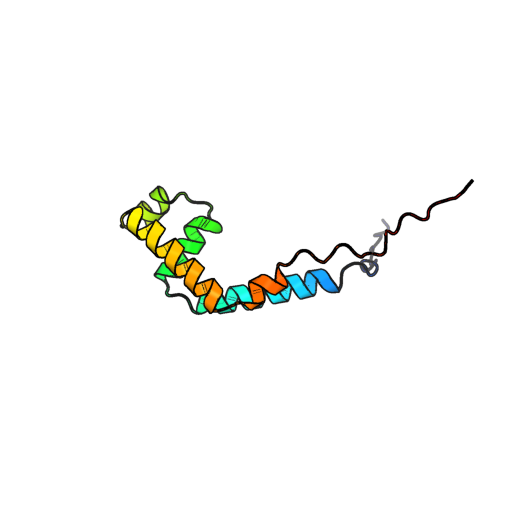OM 658 C CA . ALA A 1 86 ? 10.662 5.024 -10.787 1.00 84.50 86 ALA A CA 1
ATOM 659 C C . ALA A 1 86 ? 11.341 5.155 -12.160 1.00 84.50 86 ALA A C 1
ATOM 661 O O . ALA A 1 86 ? 10.790 5.793 -13.052 1.00 84.50 86 ALA A O 1
ATOM 662 N N . ALA A 1 87 ? 12.514 4.540 -12.332 1.00 81.81 87 ALA A N 1
ATOM 663 C CA . ALA A 1 87 ? 13.247 4.547 -13.594 1.00 81.81 87 ALA A CA 1
ATOM 664 C C . ALA A 1 87 ? 12.615 3.596 -14.622 1.00 81.81 87 ALA A C 1
ATOM 666 O O . ALA A 1 87 ? 12.496 3.956 -15.789 1.00 81.81 87 ALA A O 1
ATOM 667 N N . LEU A 1 88 ? 12.156 2.423 -14.176 1.00 77.19 88 LEU A N 1
ATOM 668 C CA . LEU A 1 88 ? 11.524 1.417 -15.035 1.00 77.19 88 LEU A CA 1
ATOM 669 C C . LEU A 1 88 ? 10.127 1.827 -15.533 1.00 77.19 88 LEU A C 1
ATOM 671 O O . LEU A 1 88 ? 9.676 1.332 -16.557 1.00 77.19 88 LEU A O 1
ATOM 675 N N . ASN A 1 89 ? 9.442 2.731 -14.824 1.00 71.81 89 ASN A N 1
ATOM 676 C CA . ASN A 1 89 ? 8.127 3.255 -15.214 1.00 71.81 89 ASN A CA 1
ATOM 677 C C . ASN A 1 89 ? 8.205 4.620 -15.927 1.00 71.81 89 ASN A C 1
ATOM 679 O O . ASN A 1 89 ? 7.183 5.284 -16.120 1.00 71.81 89 ASN A O 1
ATOM 683 N N . ALA A 1 90 ? 9.406 5.091 -16.277 1.00 66.50 90 ALA A N 1
ATOM 684 C CA . ALA A 1 90 ? 9.529 6.278 -17.110 1.00 66.50 90 ALA A CA 1
ATOM 685 C C . ALA A 1 90 ? 8.923 5.962 -18.488 1.00 66.50 90 ALA A C 1
ATOM 687 O O . ALA A 1 90 ? 9.277 4.929 -19.060 1.00 66.50 90 ALA A O 1
ATOM 688 N N . PRO A 1 91 ? 8.030 6.809 -19.042 1.00 57.47 91 PRO A N 1
ATOM 689 C CA . PRO A 1 91 ? 7.558 6.602 -20.402 1.00 57.47 91 PRO A CA 1
ATOM 690 C C . PRO A 1 91 ? 8.792 6.530 -21.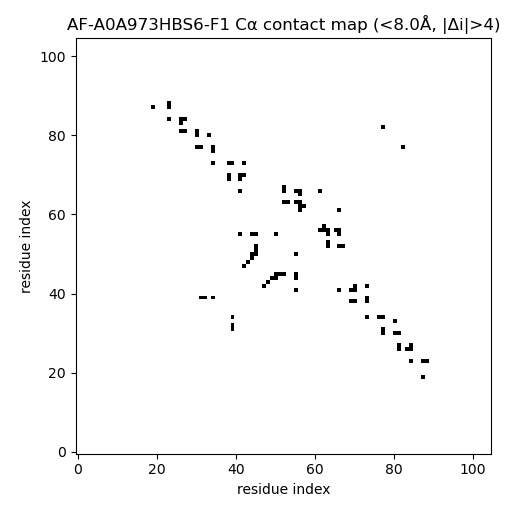294 1.00 57.47 91 PRO A C 1
ATOM 692 O O . PRO A 1 91 ? 9.642 7.430 -21.239 1.00 57.47 91 PRO A O 1
ATOM 695 N N . SER A 1 92 ? 8.915 5.442 -22.058 1.00 58.62 92 SER A N 1
ATOM 696 C CA . SER A 1 92 ? 9.929 5.319 -23.096 1.00 58.62 92 SER A CA 1
ATOM 697 C C . SER A 1 92 ? 9.895 6.629 -23.873 1.00 58.62 92 SER A C 1
ATOM 699 O O . SER A 1 92 ? 8.846 7.032 -24.380 1.00 58.62 92 SER A O 1
ATOM 701 N N . ARG A 1 93 ? 10.997 7.395 -23.824 1.00 51.66 93 ARG A N 1
ATOM 702 C CA . ARG A 1 93 ? 11.070 8.683 -24.524 1.00 51.66 93 ARG A CA 1
ATOM 703 C C . ARG A 1 93 ? 10.551 8.422 -25.936 1.00 51.66 93 ARG A C 1
ATOM 705 O O . ARG A 1 93 ? 11.081 7.492 -26.547 1.00 51.66 93 ARG A O 1
ATOM 712 N N . PRO A 1 94 ? 9.548 9.170 -26.441 1.00 50.47 94 PRO A N 1
ATOM 713 C CA . PRO A 1 94 ? 9.093 8.954 -27.803 1.00 50.47 94 PRO A CA 1
ATOM 714 C C . PRO A 1 94 ? 10.336 9.029 -28.681 1.00 50.47 94 PRO A C 1
ATOM 716 O O . PRO A 1 94 ? 11.096 10.002 -28.590 1.00 50.47 94 PRO A O 1
ATOM 719 N N . SER A 1 95 ? 10.596 7.945 -29.414 1.00 52.22 95 SER A N 1
ATOM 720 C CA . SER A 1 95 ? 11.701 7.847 -30.358 1.00 52.22 95 SER A CA 1
ATOM 721 C C . SER A 1 95 ? 11.708 9.139 -31.163 1.00 52.22 95 SER A C 1
ATOM 723 O O . SER A 1 95 ? 10.728 9.453 -31.843 1.00 52.22 95 SER A O 1
ATOM 725 N N . ARG A 1 96 ? 12.778 9.931 -31.048 1.00 53.19 96 ARG A N 1
ATOM 726 C CA . ARG A 1 96 ? 12.922 11.231 -31.727 1.00 53.19 96 ARG A CA 1
ATOM 727 C C . ARG A 1 96 ? 13.073 11.091 -33.252 1.00 53.19 96 ARG A C 1
ATOM 729 O O . ARG A 1 96 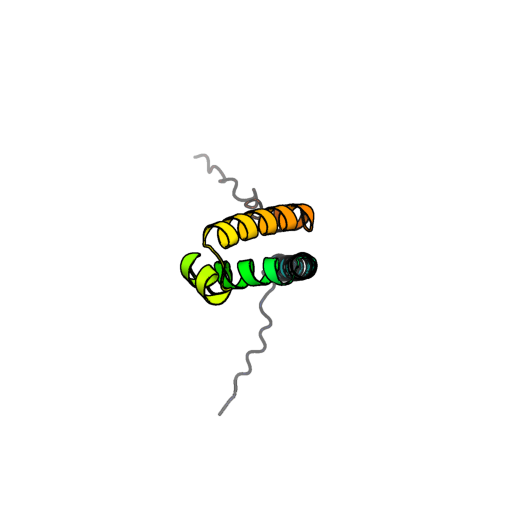? 13.513 12.029 -33.903 1.00 53.19 96 ARG A O 1
ATOM 736 N N . ASP A 1 97 ? 12.668 9.960 -33.816 1.00 54.78 97 ASP A N 1
ATOM 737 C CA . ASP A 1 97 ? 12.801 9.634 -35.232 1.00 54.78 97 ASP A CA 1
ATOM 738 C C . ASP A 1 97 ? 11.607 10.116 -36.070 1.00 54.78 97 ASP A C 1
ATOM 740 O O . ASP A 1 97 ? 11.633 10.023 -37.292 1.00 54.78 97 ASP A O 1
ATOM 744 N N . PHE A 1 98 ? 10.592 10.728 -35.449 1.00 52.34 98 PHE A N 1
ATOM 745 C CA . PHE A 1 98 ? 9.586 11.520 -36.164 1.00 52.34 98 PHE A CA 1
ATOM 746 C C . PHE A 1 98 ? 10.010 12.991 -36.245 1.00 52.34 98 PHE A C 1
ATOM 748 O O . PHE A 1 98 ? 9.315 13.881 -35.755 1.00 52.34 98 PHE A O 1
ATOM 755 N N . ALA A 1 99 ? 11.166 13.267 -36.850 1.00 50.03 99 ALA A N 1
ATOM 756 C CA . ALA A 1 99 ? 11.377 14.593 -37.417 1.00 50.03 99 ALA A CA 1
ATOM 757 C C . ALA A 1 99 ? 10.431 14.713 -38.627 1.00 50.03 99 ALA A C 1
ATOM 759 O O . ALA A 1 99 ? 10.514 13.871 -39.526 1.00 50.03 99 ALA A O 1
ATOM 760 N N . PRO A 1 100 ? 9.505 15.688 -38.680 1.00 48.50 100 PRO A N 1
ATOM 761 C CA . PRO A 1 100 ? 8.753 15.920 -39.901 1.00 48.50 100 PRO A CA 1
ATOM 762 C C . PRO A 1 100 ? 9.764 16.327 -40.973 1.00 48.50 100 PRO A C 1
ATOM 764 O O . PRO A 1 100 ? 10.457 17.334 -40.831 1.00 48.50 100 PRO A O 1
ATOM 767 N N . VAL A 1 101 ? 9.895 15.519 -42.026 1.00 56.75 101 VAL A N 1
ATOM 768 C CA . VAL A 1 101 ? 10.630 15.923 -43.224 1.00 56.75 101 VAL A CA 1
ATOM 769 C C . VAL A 1 101 ? 9.866 17.107 -43.803 1.00 56.75 101 VAL A C 1
ATOM 771 O O . VAL A 1 101 ? 8.791 16.938 -44.377 1.00 56.75 101 VAL A O 1
ATOM 774 N N . GLU A 1 102 ? 10.384 18.317 -43.597 1.00 55.09 102 GLU A N 1
ATOM 775 C CA . GLU A 1 102 ? 9.899 19.510 -44.280 1.00 55.09 102 GLU A CA 1
ATOM 776 C C . GLU A 1 102 ? 10.115 19.313 -45.783 1.00 55.09 102 GLU A C 1
ATOM 778 O O . GLU A 1 102 ? 11.219 19.468 -46.308 1.00 55.09 102 GLU A O 1
ATOM 783 N N . VAL A 1 103 ? 9.046 18.941 -46.487 1.00 58.44 103 VAL A N 1
ATOM 784 C CA . VAL A 1 103 ? 8.995 19.014 -47.946 1.00 58.44 103 VAL A CA 1
ATOM 785 C C . VAL A 1 103 ? 8.913 20.495 -48.295 1.00 58.44 103 VAL A C 1
ATOM 787 O O . VAL A 1 103 ? 7.846 21.106 -48.229 1.00 58.44 103 VAL A O 1
ATOM 790 N N . ARG A 1 104 ? 10.067 21.099 -48.593 1.00 45.97 104 ARG A N 1
ATOM 791 C CA . ARG A 1 104 ? 10.114 22.443 -49.176 1.00 45.97 104 ARG A CA 1
ATOM 792 C C . ARG A 1 104 ? 9.545 22.398 -50.604 1.00 45.97 104 ARG A C 1
ATOM 794 O O . ARG A 1 104 ? 9.810 21.417 -51.300 1.00 45.97 104 ARG A O 1
ATOM 801 N N . PRO A 1 105 ? 8.773 23.422 -51.010 1.00 67.00 105 PRO A N 1
ATOM 802 C CA . PRO A 1 105 ? 8.192 23.511 -52.348 1.00 67.00 105 PRO A CA 1
ATOM 803 C C . PRO A 1 105 ? 9.252 23.701 -53.437 1.00 67.00 105 PRO A C 1
ATOM 805 O O . PRO A 1 105 ? 10.325 24.279 -53.130 1.00 67.00 105 PRO A O 1
#

Secondary structure (DSSP, 8-state):
--------PPPS--HHHHHHHHHHHHHHHHHHHTS-HHHHHHHIIIIIS---HHHHHHHTTS-HHHHHHHHHHHHHHHHHH-THHHHHTS-----TT--------

Sequence (105 aa):
RRELSVAEPPEDRTGGDDSSAAEVRLVMRGALARLTARQRTVLVLRYFEDLPEADVARILGCSVGTVRSTTHRSLARLRTLAPELAALNAPSRPSRDFAPVEVRP

pLDDT: mean 81.59, std 19.47, range [45.97, 98.75]

Foldseek 3Di:
DDDDDPPDDPDDDDPPPVVLVVVLVVLLVVLLVPDDPVLNLLCCCCPVVVHDLVVSCVVVVHDSVVSVVSPVVSVVSSCVSRVCNVVSPDPPPPPPVPPPPPPDD